Protein AF-A0A1I2IN86-F1 (afdb_monomer_lite)

InterPro domains:
  IPR010377 Replication initiation control protein YabA [PF06156] (1-135)
  IPR010377 Replication initiation control protein YabA [PIRSF021439] (1-139)

Foldseek 3Di:
DVVVVVVVVVVVVVVVVVVVVVVVVVVVVVVVVVVVVVVVVVVCVVVDDDDDDDDDDDDDDDDDDDDDDDDDDDDDDDDDDDDDDDDDDDDDPPPPPPPPPVLVVLVVLVVVQADCAPVGGGDGHPDDDDPRSVVVNVD

Organism: NCBI:txid684063

pLDDT: mean 71.23, std 25.77, range [29.55, 98.38]

Radius of gyration: 29.82 Å; chains: 1; bounding box: 61×65×81 Å

Sequence (139 aa):
MDQLDSQMGEFHRQVGDLKLRVKELLEENKRLSMENHQLRKILKRETVPPQVEEPLPVKTAGAAKSNAGKTMGTSAKVEQQTETADLFTSAEDAAAYSVGEGHDNLARLYHEGFHICNVYYGHLRTEGDCLFCLSFLNK

Secondary structure (DSSP, 8-state):
-HHHHHHHHHHHHHHHHHHHHHHHHHHHHHHHHHHHHHHHHHHHHHS-PPPPPP-------------------PPP---------------S-TT--S-HHHHHHHHHHHHTTB--STTTTT-B--SS--HHHHHHH--

Structure (mmCIF, N/CA/C/O backbone):
data_AF-A0A1I2IN86-F1
#
_entry.id   AF-A0A1I2IN86-F1
#
loop_
_atom_site.group_PDB
_atom_site.id
_atom_site.type_symbol
_atom_site.label_atom_id
_atom_site.label_alt_id
_atom_site.label_comp_id
_atom_site.label_asym_id
_atom_site.label_entity_id
_atom_site.label_seq_id
_atom_site.pdbx_PDB_ins_code
_atom_site.Cartn_x
_atom_site.Cartn_y
_atom_site.Cartn_z
_atom_site.occupancy
_atom_site.B_iso_or_equiv
_atom_site.auth_seq_id
_atom_site.auth_comp_id
_atom_site.auth_asym_id
_atom_site.auth_atom_id
_atom_site.pdbx_PDB_model_num
ATOM 1 N N . MET A 1 1 ? 25.666 7.486 -38.449 1.00 73.94 1 MET A N 1
ATOM 2 C CA . MET A 1 1 ? 25.384 6.113 -37.985 1.00 73.94 1 MET A CA 1
ATOM 3 C C . MET A 1 1 ? 25.937 5.912 -36.584 1.00 73.94 1 MET A C 1
ATOM 5 O O . MET A 1 1 ? 25.155 5.616 -35.697 1.00 73.94 1 MET A O 1
ATOM 9 N N . ASP A 1 2 ? 27.195 6.276 -36.339 1.00 89.25 2 ASP A N 1
ATOM 10 C CA . ASP A 1 2 ? 27.890 6.106 -35.048 1.00 89.25 2 ASP A CA 1
ATOM 11 C C . ASP A 1 2 ? 27.172 6.673 -33.804 1.00 89.25 2 ASP A C 1
ATOM 13 O O . ASP A 1 2 ? 27.264 6.109 -32.715 1.00 89.25 2 ASP A O 1
ATOM 17 N N . GLN A 1 3 ? 26.421 7.772 -33.939 1.00 93.50 3 GLN A N 1
ATOM 18 C CA . GLN A 1 3 ? 25.643 8.345 -32.831 1.00 93.50 3 GLN A CA 1
ATOM 19 C C . GLN A 1 3 ? 24.458 7.458 -32.418 1.00 93.50 3 GLN A C 1
ATOM 21 O O . GLN A 1 3 ? 24.205 7.297 -31.226 1.00 93.50 3 GLN A O 1
ATOM 26 N N . LEU A 1 4 ? 23.749 6.873 -33.390 1.00 91.69 4 LEU A N 1
ATOM 27 C CA . LEU A 1 4 ? 22.651 5.935 -33.137 1.00 91.69 4 LEU A CA 1
ATOM 28 C C . LEU A 1 4 ? 23.188 4.643 -32.518 1.00 91.69 4 LEU A C 1
ATOM 30 O O . LEU A 1 4 ? 22.609 4.155 -31.554 1.00 91.69 4 LEU A O 1
ATOM 34 N N . ASP A 1 5 ? 24.330 4.148 -33.001 1.00 93.00 5 ASP A N 1
ATOM 35 C CA . ASP A 1 5 ? 24.987 2.966 -32.430 1.00 93.00 5 ASP A CA 1
ATOM 36 C C . ASP A 1 5 ? 25.450 3.213 -30.986 1.00 93.00 5 ASP A C 1
ATOM 38 O O . ASP A 1 5 ? 25.293 2.354 -30.116 1.00 93.00 5 ASP A O 1
ATOM 42 N N . SER A 1 6 ? 25.948 4.419 -30.695 1.00 94.81 6 SER A N 1
ATOM 43 C CA . SER A 1 6 ? 26.337 4.819 -29.337 1.00 94.81 6 SER A CA 1
ATOM 44 C C . SER A 1 6 ? 25.130 4.902 -28.394 1.00 94.81 6 SER A C 1
ATOM 46 O O . SER A 1 6 ? 25.174 4.356 -27.291 1.00 94.81 6 SER A O 1
ATOM 48 N N . GLN A 1 7 ? 24.029 5.521 -28.838 1.00 95.44 7 GLN A N 1
ATOM 49 C CA . GLN A 1 7 ? 22.780 5.596 -28.068 1.00 95.44 7 GLN A CA 1
ATOM 50 C C . GLN A 1 7 ? 22.156 4.214 -27.846 1.00 95.44 7 GLN A C 1
ATOM 52 O O . GLN A 1 7 ? 21.691 3.912 -26.748 1.00 95.44 7 GLN A O 1
ATOM 57 N N . MET A 1 8 ? 22.189 3.350 -28.860 1.00 95.69 8 MET A N 1
ATOM 58 C CA . MET A 1 8 ? 21.731 1.966 -28.755 1.00 95.69 8 MET A CA 1
ATOM 59 C C . MET A 1 8 ? 22.569 1.184 -27.734 1.00 95.69 8 MET A C 1
ATOM 61 O O . MET A 1 8 ? 22.021 0.449 -26.910 1.00 95.69 8 MET A O 1
ATOM 65 N N . GLY A 1 9 ? 23.889 1.391 -27.721 1.00 96.00 9 GLY A N 1
ATOM 66 C CA . GLY A 1 9 ? 24.786 0.803 -26.727 1.00 96.00 9 GLY A CA 1
ATOM 67 C C . GLY A 1 9 ? 24.471 1.235 -25.292 1.00 96.00 9 GLY A C 1
ATOM 68 O O . GLY A 1 9 ? 24.481 0.402 -24.383 1.00 96.00 9 GLY A O 1
ATOM 69 N N . GLU A 1 10 ? 24.152 2.511 -25.076 1.00 96.19 10 GLU A N 1
ATOM 70 C CA . GLU A 1 10 ? 23.744 3.025 -23.764 1.00 96.19 10 GLU A CA 1
ATOM 71 C C . GLU A 1 10 ? 22.374 2.483 -23.335 1.00 96.19 10 GLU A C 1
ATOM 73 O O . GLU A 1 10 ? 22.228 1.992 -22.213 1.00 96.19 10 GLU A O 1
ATOM 78 N N . PHE A 1 11 ? 21.396 2.476 -24.243 1.00 97.06 11 PHE A N 1
ATOM 79 C CA . PHE A 1 11 ? 20.066 1.920 -23.991 1.00 97.06 11 PHE A CA 1
ATOM 80 C C . PHE A 1 11 ? 20.138 0.446 -23.575 1.00 97.06 11 PHE A C 1
ATOM 82 O O . PHE A 1 11 ? 19.505 0.036 -22.605 1.00 97.06 11 PHE A O 1
ATOM 89 N N . HIS A 1 12 ? 20.972 -0.354 -24.245 1.00 97.44 12 HIS A N 1
ATOM 90 C CA . HIS A 1 12 ? 21.171 -1.760 -23.892 1.00 97.44 12 HIS A CA 1
ATOM 91 C C . HIS A 1 12 ? 21.741 -1.946 -22.481 1.00 97.44 12 HIS A C 1
ATOM 93 O O . HIS A 1 12 ? 21.337 -2.878 -21.781 1.00 97.44 12 HIS A O 1
ATOM 99 N N . ARG A 1 13 ? 22.646 -1.061 -22.042 1.00 97.25 13 ARG A N 1
ATOM 100 C CA . ARG A 1 13 ? 23.167 -1.082 -20.665 1.00 97.25 13 ARG A CA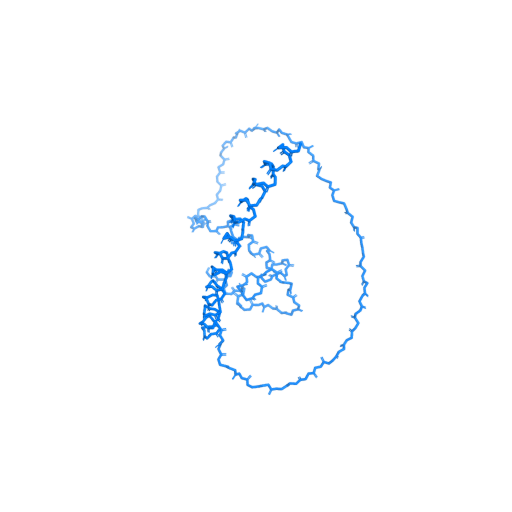 1
ATOM 101 C C . ARG A 1 13 ? 22.069 -0.745 -19.662 1.00 97.25 13 ARG A C 1
ATOM 103 O O . ARG A 1 13 ? 21.855 -1.522 -18.739 1.00 97.25 13 ARG A O 1
ATOM 110 N N . GLN A 1 14 ? 21.305 0.321 -19.906 1.00 98.06 14 GLN A N 1
ATOM 111 C CA . GLN A 1 14 ? 20.192 0.720 -19.038 1.00 98.06 14 GLN A CA 1
ATOM 112 C C . GLN A 1 14 ? 19.116 -0.373 -18.931 1.00 98.06 14 GLN A C 1
ATOM 114 O O . GLN A 1 14 ? 18.618 -0.653 -17.843 1.00 98.06 14 GLN A O 1
ATOM 119 N N . VAL A 1 15 ? 18.781 -1.044 -20.039 1.00 97.94 15 VAL A N 1
ATOM 120 C CA . VAL A 1 15 ? 17.855 -2.190 -20.039 1.00 97.94 15 VAL A CA 1
ATOM 121 C C . VAL A 1 15 ? 18.442 -3.378 -19.265 1.00 97.94 15 VAL A C 1
ATOM 123 O O . VAL A 1 15 ? 17.708 -4.076 -18.560 1.00 97.94 15 VAL A O 1
ATOM 126 N N . GLY A 1 16 ? 19.756 -3.598 -19.357 1.00 97.81 16 GLY A N 1
ATOM 127 C CA . GLY A 1 16 ? 20.473 -4.589 -18.554 1.00 97.81 16 GLY A CA 1
ATOM 128 C C . GLY A 1 16 ? 20.364 -4.317 -17.052 1.00 97.81 16 GLY A C 1
ATOM 129 O O . GLY A 1 16 ? 19.968 -5.206 -16.295 1.00 97.81 16 GLY A O 1
ATOM 130 N N . ASP A 1 17 ? 20.628 -3.081 -16.638 1.00 98.19 17 ASP A N 1
ATOM 131 C CA . ASP A 1 17 ? 20.547 -2.653 -15.238 1.00 98.19 17 ASP A CA 1
ATOM 132 C C . ASP A 1 17 ? 19.109 -2.723 -14.711 1.00 98.19 17 ASP A C 1
ATOM 134 O O . ASP A 1 17 ? 18.851 -3.256 -13.627 1.00 98.19 17 ASP A O 1
ATOM 138 N N . LEU A 1 18 ? 18.138 -2.277 -15.515 1.00 98.12 18 LEU A N 1
ATOM 139 C CA . LEU A 1 18 ? 16.720 -2.364 -15.178 1.00 98.12 18 LEU A CA 1
ATOM 140 C C . LEU A 1 18 ? 16.284 -3.818 -14.972 1.00 98.12 18 LEU A C 1
ATOM 142 O O . LEU A 1 18 ? 15.570 -4.122 -14.016 1.00 98.12 18 LEU A O 1
ATOM 146 N N . LYS A 1 19 ? 16.741 -4.738 -15.826 1.00 98.06 19 LYS A N 1
ATOM 147 C CA . LYS A 1 19 ? 16.452 -6.170 -15.687 1.00 98.06 19 LYS A CA 1
ATOM 148 C C . LYS A 1 19 ? 16.983 -6.729 -14.365 1.00 98.06 19 LYS A C 1
ATOM 150 O O . LYS A 1 19 ? 16.280 -7.512 -13.720 1.00 98.06 19 LYS A O 1
ATOM 155 N N . LEU A 1 20 ? 18.194 -6.343 -13.957 1.00 98.19 20 LEU A N 1
ATOM 156 C CA . LEU A 1 20 ? 18.757 -6.755 -12.668 1.00 98.19 20 LEU A CA 1
ATOM 157 C C . LEU A 1 20 ? 17.923 -6.212 -11.505 1.00 98.19 20 LEU A C 1
ATOM 159 O O . LEU A 1 20 ? 17.569 -6.974 -10.604 1.00 98.19 20 LEU A O 1
ATOM 163 N N . ARG A 1 21 ? 17.518 -4.940 -11.571 1.00 98.06 21 ARG A N 1
ATOM 164 C CA . ARG A 1 21 ? 16.698 -4.326 -10.523 1.00 98.06 21 ARG A CA 1
ATOM 165 C C . ARG A 1 21 ? 15.310 -4.954 -10.411 1.00 98.06 21 ARG A C 1
ATOM 167 O O . ARG A 1 21 ? 14.828 -5.188 -9.307 1.00 98.06 21 ARG A O 1
ATOM 174 N N . VAL A 1 22 ? 14.676 -5.270 -11.540 1.00 98.31 22 VAL A N 1
ATOM 175 C CA . VAL A 1 22 ? 13.391 -5.987 -11.559 1.00 98.31 22 VAL A CA 1
ATOM 176 C C . VAL A 1 22 ? 13.528 -7.353 -10.891 1.00 98.31 22 VAL A C 1
ATOM 178 O O . VAL A 1 22 ? 12.662 -7.736 -10.108 1.00 98.31 22 VAL A O 1
ATOM 181 N N . LYS A 1 23 ? 14.620 -8.078 -11.155 1.00 98.19 23 LYS A N 1
ATOM 182 C CA . LYS A 1 23 ? 14.866 -9.383 -10.531 1.00 98.19 23 LYS A CA 1
ATOM 183 C C . LYS A 1 23 ? 14.964 -9.273 -9.006 1.00 98.19 23 LYS A C 1
ATOM 185 O O . LYS A 1 23 ? 14.290 -10.022 -8.307 1.00 98.19 23 LYS A O 1
ATOM 190 N N . GLU A 1 24 ? 15.748 -8.320 -8.511 1.00 98.38 24 GLU A N 1
ATOM 191 C CA . GLU A 1 24 ? 15.909 -8.070 -7.074 1.00 98.38 24 GLU A CA 1
ATOM 192 C C . GLU A 1 24 ? 14.568 -7.732 -6.400 1.00 98.38 24 GLU A C 1
ATOM 194 O O . GLU A 1 24 ? 14.203 -8.332 -5.389 1.00 98.38 24 GLU A O 1
ATOM 199 N N . LEU A 1 25 ? 13.779 -6.842 -7.012 1.00 98.38 25 LEU A N 1
ATOM 200 C CA . LEU A 1 25 ? 12.459 -6.472 -6.496 1.00 98.38 25 LEU A CA 1
ATOM 201 C C . LEU A 1 25 ? 11.480 -7.655 -6.470 1.00 98.38 25 LEU A C 1
ATOM 203 O O . LEU A 1 25 ? 10.668 -7.756 -5.551 1.00 98.38 25 LEU A O 1
ATOM 207 N N . LEU A 1 26 ? 11.544 -8.564 -7.447 1.00 98.19 26 LEU A N 1
ATOM 208 C CA . LEU A 1 26 ? 10.709 -9.770 -7.458 1.00 98.19 26 LEU A CA 1
ATOM 209 C C . LEU A 1 26 ? 11.096 -10.749 -6.343 1.00 98.19 26 LEU A C 1
ATOM 211 O O . LEU A 1 26 ? 10.214 -11.337 -5.711 1.00 98.19 26 LEU A O 1
ATOM 215 N N . GLU A 1 27 ? 12.392 -10.921 -6.086 1.00 98.19 27 GLU A N 1
ATOM 216 C CA . GLU A 1 27 ? 12.889 -11.762 -4.992 1.00 98.19 27 GLU A CA 1
ATOM 217 C C . GLU A 1 27 ? 12.462 -11.201 -3.628 1.00 98.19 27 GLU A C 1
ATOM 219 O O . GLU A 1 27 ? 11.941 -11.940 -2.784 1.00 98.19 27 GLU A O 1
ATOM 224 N N . GLU A 1 28 ? 12.586 -9.887 -3.439 1.00 97.88 28 GLU A N 1
ATOM 225 C CA . GLU A 1 28 ? 12.148 -9.216 -2.218 1.00 97.88 28 GLU A CA 1
ATOM 226 C C . GLU A 1 28 ? 10.628 -9.271 -2.034 1.00 97.88 28 GLU A C 1
ATOM 228 O O . GLU A 1 28 ? 10.153 -9.605 -0.946 1.00 97.88 28 GLU A O 1
ATOM 233 N N . ASN A 1 29 ? 9.851 -9.022 -3.090 1.00 97.44 29 ASN A N 1
ATOM 234 C CA . ASN A 1 29 ? 8.395 -9.103 -3.021 1.00 97.44 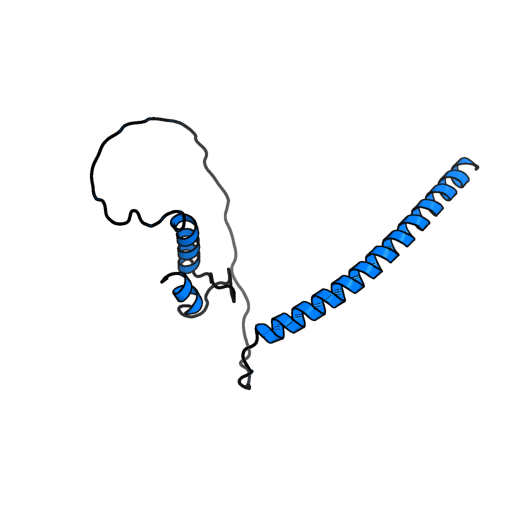29 ASN A CA 1
ATOM 235 C C . ASN A 1 29 ? 7.934 -10.515 -2.635 1.00 97.44 29 ASN A C 1
ATOM 237 O O . ASN A 1 29 ? 7.076 -10.675 -1.766 1.00 97.44 29 ASN A O 1
ATOM 241 N N . LYS A 1 30 ? 8.563 -11.552 -3.203 1.00 98.12 30 LYS A N 1
ATOM 242 C CA . LYS A 1 30 ? 8.274 -12.945 -2.844 1.00 98.12 30 LYS A CA 1
ATOM 243 C C . LYS A 1 30 ? 8.598 -13.229 -1.378 1.00 98.12 30 LYS A C 1
ATOM 245 O O . LYS A 1 30 ? 7.790 -13.858 -0.693 1.00 98.12 30 LYS A O 1
ATOM 250 N N . ARG A 1 31 ? 9.744 -12.751 -0.881 1.00 98.19 31 ARG A N 1
ATOM 251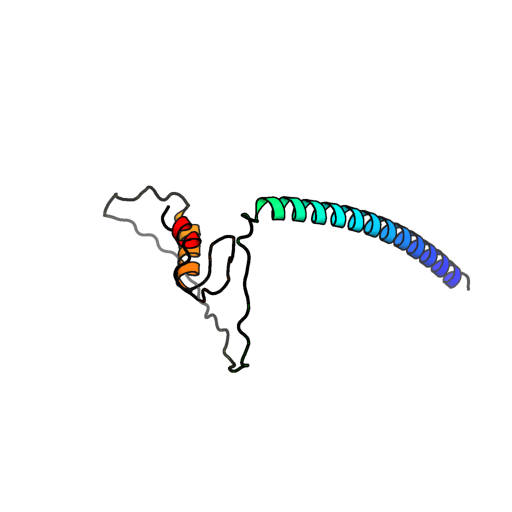 C CA . ARG A 1 31 ? 10.131 -12.867 0.535 1.00 98.19 31 ARG A CA 1
ATOM 252 C C . ARG A 1 31 ? 9.098 -12.206 1.450 1.00 98.19 31 ARG A C 1
ATOM 254 O O . ARG A 1 31 ? 8.562 -12.874 2.333 1.00 98.19 31 ARG A O 1
ATOM 261 N N . LEU A 1 32 ? 8.764 -10.943 1.188 1.00 97.44 32 LEU A N 1
ATOM 262 C CA . LEU A 1 32 ? 7.777 -10.183 1.962 1.00 97.44 32 LEU A CA 1
ATOM 263 C C . LEU A 1 32 ? 6.380 -10.809 1.883 1.00 97.44 32 LEU A C 1
ATOM 265 O O . LEU A 1 32 ? 5.640 -10.811 2.864 1.00 97.44 32 LEU A O 1
ATOM 269 N N . SER A 1 33 ? 6.008 -11.383 0.738 1.00 97.25 33 SER A N 1
ATOM 270 C CA . SER A 1 33 ? 4.739 -12.096 0.587 1.00 97.25 33 SER A CA 1
ATOM 271 C C . SER A 1 33 ? 4.667 -13.328 1.492 1.00 97.25 33 SER A C 1
ATOM 273 O O . SER A 1 33 ? 3.595 -13.614 2.030 1.00 97.25 33 SER A O 1
ATOM 275 N N . MET A 1 34 ? 5.770 -14.061 1.671 1.00 96.44 34 MET A N 1
ATOM 276 C CA . MET A 1 34 ? 5.811 -15.211 2.581 1.00 96.44 34 MET A CA 1
ATOM 277 C C . MET A 1 34 ? 5.716 -14.772 4.044 1.00 96.44 34 MET A C 1
ATOM 279 O O . MET A 1 34 ? 4.934 -15.350 4.797 1.00 96.44 34 MET A O 1
ATOM 283 N N . GLU A 1 35 ? 6.450 -13.731 4.431 1.00 96.31 35 GLU A N 1
ATOM 284 C CA . GLU A 1 35 ? 6.412 -13.176 5.788 1.00 96.31 35 GLU A CA 1
ATOM 285 C C . GLU A 1 35 ? 5.014 -12.653 6.138 1.00 96.31 35 GLU A C 1
ATOM 287 O O . GLU A 1 35 ? 4.421 -13.061 7.135 1.00 96.31 35 GLU A O 1
ATOM 292 N N . ASN A 1 36 ? 4.411 -11.857 5.252 1.00 93.31 36 ASN A N 1
ATOM 293 C CA . ASN A 1 36 ? 3.038 -11.385 5.418 1.00 93.31 36 ASN A CA 1
ATOM 294 C C . ASN A 1 36 ? 2.035 -12.538 5.532 1.00 93.31 36 ASN A C 1
ATOM 296 O O . ASN A 1 36 ? 1.089 -12.466 6.319 1.00 93.31 36 ASN A O 1
ATOM 300 N N . HIS A 1 37 ? 2.214 -13.610 4.758 1.00 95.69 37 HIS A N 1
ATOM 301 C CA . HIS A 1 37 ? 1.360 -14.790 4.865 1.00 95.69 37 HIS A CA 1
ATOM 302 C C . HIS A 1 37 ? 1.501 -15.473 6.235 1.00 95.69 37 HIS A C 1
ATOM 304 O O . HIS A 1 37 ? 0.494 -15.832 6.850 1.00 95.69 37 HIS A O 1
ATOM 310 N N . GLN A 1 38 ? 2.729 -15.614 6.740 1.00 95.75 38 GLN A N 1
ATOM 311 C CA . GLN A 1 38 ? 3.006 -16.196 8.055 1.00 95.75 38 GLN A CA 1
ATOM 312 C C . GLN A 1 38 ? 2.442 -15.337 9.191 1.00 95.75 38 GLN A C 1
ATOM 314 O O . GLN A 1 38 ? 1.728 -15.864 10.045 1.00 95.75 38 GLN A O 1
ATOM 319 N N . LEU A 1 39 ? 2.666 -14.020 9.157 1.00 93.12 39 LEU A N 1
ATOM 320 C CA . LEU A 1 39 ? 2.113 -13.070 10.126 1.00 93.12 39 LEU A CA 1
ATOM 321 C C . LEU A 1 39 ? 0.586 -13.140 10.154 1.00 93.12 39 LEU A C 1
ATOM 323 O O . LEU A 1 39 ? -0.008 -13.263 11.220 1.00 93.12 39 LEU A O 1
ATOM 327 N N . ARG A 1 40 ? -0.068 -13.170 8.986 1.00 89.88 40 ARG A N 1
ATOM 328 C CA . ARG A 1 40 ? -1.528 -13.338 8.902 1.00 89.88 40 ARG A CA 1
ATOM 329 C C . ARG A 1 40 ? -1.997 -14.669 9.480 1.00 89.88 40 ARG A C 1
ATOM 331 O O . ARG A 1 40 ? -3.084 -14.713 10.043 1.00 89.88 40 ARG A O 1
ATOM 338 N N . LYS A 1 41 ? -1.228 -15.751 9.342 1.00 89.06 41 LYS A N 1
ATOM 339 C CA . LYS A 1 41 ? -1.571 -17.059 9.920 1.00 89.06 41 LYS A CA 1
ATOM 340 C C . LYS A 1 41 ? -1.451 -17.054 11.444 1.00 89.06 41 LYS A C 1
ATOM 342 O O . LYS A 1 41 ? -2.312 -17.621 12.111 1.00 89.06 41 LYS A O 1
ATOM 347 N N . ILE A 1 42 ? -0.418 -16.406 11.981 1.00 88.94 42 ILE A N 1
ATOM 348 C CA . ILE A 1 42 ? -0.219 -16.248 13.426 1.00 88.94 42 ILE A CA 1
ATOM 349 C C . ILE A 1 42 ? -1.311 -15.350 14.005 1.00 88.94 42 ILE A C 1
ATOM 351 O O . ILE A 1 42 ? -2.023 -15.784 14.901 1.00 88.94 42 ILE A O 1
ATOM 355 N N . LEU A 1 43 ? -1.533 -14.176 13.412 1.00 79.38 43 LEU A N 1
ATOM 356 C CA . LEU A 1 43 ? -2.574 -13.251 13.847 1.00 79.38 43 LEU A CA 1
ATOM 357 C C . LEU A 1 43 ? -3.964 -13.878 13.748 1.00 79.38 43 LEU A C 1
ATOM 359 O O . LEU A 1 43 ? -4.709 -13.784 14.702 1.00 79.38 43 LEU A O 1
ATOM 363 N N . LYS A 1 44 ? -4.314 -14.595 12.670 1.00 71.94 44 LYS A N 1
ATOM 364 C CA . LYS A 1 44 ? -5.600 -15.322 12.594 1.00 71.94 44 LYS A CA 1
ATOM 365 C C . LYS A 1 44 ? -5.732 -16.422 13.648 1.00 71.94 44 LYS A C 1
ATOM 367 O O . LYS A 1 44 ? -6.842 -16.733 14.053 1.00 71.94 44 LYS A O 1
ATOM 372 N N . ARG A 1 45 ? -4.626 -17.035 14.074 1.00 61.91 45 ARG A N 1
ATOM 373 C CA . ARG A 1 45 ? -4.630 -17.995 15.186 1.00 61.91 45 ARG A CA 1
ATOM 374 C C . ARG A 1 45 ? -4.807 -17.292 16.536 1.00 61.91 45 ARG A C 1
ATOM 376 O O . ARG A 1 45 ? -5.363 -17.890 17.445 1.00 61.91 45 ARG A O 1
ATOM 383 N N . GLU A 1 46 ? -4.355 -16.047 16.653 1.00 57.78 46 GLU A N 1
ATOM 384 C CA . GLU A 1 46 ? -4.474 -15.217 17.858 1.00 57.78 46 GLU A CA 1
ATOM 385 C C . GLU A 1 46 ? -5.794 -14.424 17.922 1.00 57.78 46 GLU A C 1
ATOM 387 O O . GLU A 1 46 ? -6.257 -14.111 19.013 1.00 57.78 46 GLU A O 1
ATOM 392 N N . THR A 1 47 ? -6.440 -14.136 16.785 1.00 53.34 47 THR A N 1
ATOM 393 C CA . THR A 1 47 ? -7.656 -13.304 16.689 1.00 53.34 47 THR A CA 1
ATOM 394 C C . THR A 1 47 ? -8.938 -14.074 16.356 1.00 53.34 47 THR A C 1
ATOM 396 O O . THR A 1 47 ? -9.977 -13.454 16.139 1.00 53.34 47 THR A O 1
ATOM 399 N N . VAL A 1 48 ? -8.914 -15.411 16.355 1.00 42.91 48 VAL A N 1
ATOM 400 C CA . VAL A 1 48 ? -10.119 -16.249 16.222 1.00 42.91 48 VAL A CA 1
ATOM 401 C C . VAL A 1 48 ? -10.355 -17.002 17.538 1.00 42.91 48 VAL A C 1
ATOM 403 O O . VAL A 1 48 ? -9.676 -18.001 17.783 1.00 42.91 48 VAL A O 1
ATOM 406 N N . PRO A 1 49 ? -11.300 -16.576 18.403 1.00 46.88 49 PRO A N 1
ATOM 407 C CA . PRO A 1 49 ? -11.863 -17.481 19.402 1.00 46.88 49 PRO A CA 1
ATOM 408 C C . PRO A 1 49 ? -12.541 -18.669 18.691 1.00 46.88 49 PRO A C 1
ATOM 410 O O . PRO A 1 49 ? -12.974 -18.528 17.542 1.00 46.88 49 PRO A O 1
ATOM 413 N N . PRO A 1 50 ? -12.585 -19.855 19.326 1.00 45.78 50 PRO A N 1
ATOM 414 C CA . PRO A 1 50 ? -12.976 -21.093 18.668 1.00 45.78 50 PRO A CA 1
ATOM 415 C C . PRO A 1 50 ? -14.372 -20.965 18.058 1.00 45.78 50 PRO A C 1
ATOM 417 O O . PRO A 1 50 ? -15.301 -20.447 18.674 1.00 45.78 50 PRO A O 1
ATOM 420 N N . GLN A 1 51 ? -14.460 -21.439 16.820 1.00 44.16 51 GLN A N 1
ATOM 421 C CA . GLN A 1 51 ? -15.663 -21.570 16.012 1.00 44.16 51 GLN A CA 1
ATOM 422 C C . GLN A 1 51 ? -16.789 -22.199 16.848 1.00 44.16 51 GLN A C 1
ATOM 424 O O . GLN A 1 51 ? -16.649 -23.332 17.308 1.00 44.16 51 GLN A O 1
ATOM 429 N N . VAL A 1 52 ? -17.901 -21.484 17.018 1.00 46.50 52 VAL A N 1
ATOM 430 C CA . VAL A 1 52 ? -19.198 -22.123 17.259 1.00 46.50 52 VAL A CA 1
ATOM 431 C C . VAL A 1 52 ? -19.798 -22.338 15.874 1.00 46.50 52 VAL A C 1
ATOM 433 O O . VAL A 1 52 ? -19.886 -21.397 15.087 1.00 46.50 52 VAL A O 1
ATOM 436 N N . GLU A 1 53 ? -20.076 -23.595 15.553 1.00 47.66 53 GLU A N 1
ATOM 437 C CA . GLU A 1 53 ? -20.532 -24.058 14.245 1.00 47.66 53 GLU A CA 1
ATOM 438 C C . GLU A 1 53 ? -21.861 -23.401 13.814 1.00 47.66 53 GLU A C 1
ATOM 440 O O . GLU A 1 53 ? -22.719 -23.071 14.630 1.00 47.66 53 GLU A O 1
ATOM 445 N N . GLU A 1 54 ? -21.981 -23.202 12.501 1.00 41.59 54 GLU A N 1
ATOM 446 C CA . GLU A 1 54 ? -23.074 -22.568 11.747 1.00 41.59 54 GLU A CA 1
ATOM 447 C C . GLU A 1 54 ? -24.460 -23.247 11.946 1.00 41.59 54 GLU A C 1
ATOM 449 O O . GLU A 1 54 ? -24.494 -24.415 12.344 1.00 41.59 54 GLU A O 1
ATOM 454 N N . PRO A 1 55 ? -25.616 -22.604 11.619 1.00 46.69 55 PRO A N 1
ATOM 455 C CA . PRO A 1 55 ? -26.049 -22.611 10.208 1.00 46.69 55 PRO A CA 1
ATOM 456 C C . PRO A 1 55 ? -26.923 -21.434 9.680 1.00 46.69 55 PRO A C 1
ATOM 458 O O . PRO A 1 55 ? -27.945 -21.074 10.264 1.00 46.69 55 PRO A O 1
ATOM 461 N N . LEU A 1 56 ? -26.610 -21.044 8.430 1.00 41.09 56 LEU A N 1
ATOM 462 C CA . LEU A 1 56 ? -27.529 -20.833 7.281 1.00 41.09 56 LEU A CA 1
ATOM 463 C C . LEU A 1 56 ? -28.362 -19.520 7.098 1.00 41.09 56 LEU A C 1
ATOM 465 O O . LEU A 1 56 ? -28.563 -18.741 8.023 1.00 41.09 56 LEU A O 1
ATOM 469 N N . PRO A 1 57 ? -28.797 -19.224 5.839 1.00 62.78 57 PRO A N 1
ATOM 470 C CA . PRO A 1 57 ? -28.747 -17.893 5.229 1.00 62.78 57 PRO A CA 1
ATOM 471 C C . PRO A 1 57 ? -30.120 -17.227 5.054 1.00 62.78 57 PRO A C 1
ATOM 473 O O . PRO A 1 57 ? -31.120 -17.903 4.805 1.00 62.78 57 PRO A O 1
ATOM 476 N N . VAL A 1 58 ? -30.161 -15.889 5.012 1.00 50.25 58 VAL A N 1
ATOM 477 C CA . VAL A 1 58 ? -31.327 -15.156 4.488 1.00 50.25 58 VAL A CA 1
ATOM 478 C C . VAL A 1 58 ? -30.914 -14.193 3.382 1.00 50.25 58 VAL A C 1
ATOM 480 O O . VAL A 1 58 ? -29.999 -13.384 3.501 1.00 50.25 58 VAL A O 1
ATOM 483 N N . LYS A 1 59 ? -31.601 -14.379 2.256 1.00 38.81 59 LYS A N 1
ATOM 484 C CA . LYS A 1 59 ? -31.432 -13.727 0.965 1.00 38.81 59 LYS A CA 1
ATOM 485 C C . LYS A 1 59 ? -32.175 -12.389 0.909 1.00 38.81 59 LYS A C 1
ATOM 487 O O . LYS A 1 59 ? -33.244 -12.265 1.495 1.00 38.81 59 LYS A O 1
ATOM 492 N N . THR A 1 60 ? -31.726 -11.551 -0.033 1.00 32.50 60 THR A N 1
ATOM 493 C CA . THR A 1 60 ? -32.488 -10.502 -0.762 1.00 32.50 60 THR A CA 1
ATOM 494 C C . THR A 1 60 ? -32.870 -9.277 0.091 1.00 32.50 60 THR A C 1
ATOM 496 O O . THR A 1 60 ? -33.017 -9.400 1.290 1.00 32.50 60 THR A O 1
ATOM 499 N N . ALA A 1 61 ? -33.023 -8.043 -0.390 1.00 33.69 61 ALA A N 1
ATOM 500 C CA . ALA A 1 61 ? -33.166 -7.457 -1.718 1.00 33.69 61 ALA A CA 1
ATOM 501 C C . ALA A 1 61 ? -32.830 -5.946 -1.643 1.00 33.69 61 ALA A C 1
ATOM 503 O O . ALA A 1 61 ? -32.912 -5.359 -0.572 1.00 33.69 61 ALA A O 1
ATOM 504 N N . GLY A 1 62 ? -32.608 -5.312 -2.801 1.00 31.48 62 GLY A N 1
ATOM 505 C CA . GLY A 1 62 ? -32.939 -3.893 -3.033 1.00 31.48 62 GLY A CA 1
ATOM 506 C C . GLY A 1 62 ? -31.874 -2.884 -2.596 1.00 31.48 62 GLY A C 1
ATOM 507 O O . GLY A 1 62 ? -31.767 -2.537 -1.434 1.00 31.48 62 GLY A O 1
ATOM 508 N N . ALA A 1 63 ? -30.992 -2.415 -3.475 1.00 31.20 63 ALA A N 1
ATOM 509 C CA . ALA A 1 63 ? -31.284 -1.443 -4.534 1.00 31.20 63 ALA A CA 1
ATOM 510 C C . ALA A 1 63 ? -31.907 -0.117 -4.038 1.00 31.20 63 ALA A C 1
ATOM 512 O O . ALA A 1 63 ? -33.118 0.057 -4.039 1.00 31.20 63 ALA A O 1
ATOM 513 N N . ALA A 1 64 ? -31.001 0.832 -3.794 1.00 32.09 64 ALA A N 1
ATOM 514 C CA . ALA A 1 64 ? -30.954 2.159 -4.414 1.00 32.09 64 ALA A CA 1
ATOM 515 C C . ALA A 1 64 ? -31.935 3.278 -4.001 1.00 32.09 64 ALA A C 1
ATOM 517 O O . ALA A 1 64 ? -33.147 3.102 -3.926 1.00 32.09 64 ALA A O 1
ATOM 518 N N . LYS A 1 65 ? -31.328 4.482 -4.043 1.00 36.50 65 LYS A N 1
ATOM 519 C CA . LYS A 1 65 ? -31.851 5.869 -4.095 1.00 36.50 65 LYS A CA 1
ATOM 520 C C . LYS A 1 65 ? -31.866 6.528 -2.708 1.00 36.50 65 LYS A C 1
ATOM 522 O O . LYS A 1 65 ? -32.400 5.954 -1.779 1.00 36.50 65 LYS A O 1
ATOM 527 N N . SER A 1 66 ? -31.260 7.691 -2.469 1.00 41.03 66 SER A N 1
ATOM 528 C CA . SER A 1 66 ? -30.948 8.873 -3.301 1.00 41.03 66 SER A CA 1
ATOM 529 C C . SER A 1 66 ? -29.723 9.607 -2.703 1.00 41.03 66 SER A C 1
ATOM 531 O O . SER A 1 66 ? -29.566 9.610 -1.490 1.00 41.03 66 SER A O 1
ATOM 533 N N . ASN A 1 67 ? -28.743 10.100 -3.476 1.00 42.31 67 ASN A N 1
ATOM 534 C CA . ASN A 1 67 ? -28.725 11.408 -4.172 1.00 42.31 67 ASN A CA 1
ATOM 535 C C . ASN A 1 67 ? -29.087 12.588 -3.238 1.00 42.31 67 ASN A C 1
ATOM 537 O O . ASN A 1 67 ? -30.088 12.500 -2.544 1.00 42.31 67 ASN A O 1
ATOM 541 N N . ALA A 1 68 ? -28.469 13.768 -3.225 1.00 31.88 68 ALA A N 1
ATOM 542 C CA . ALA A 1 68 ? -27.270 14.361 -3.811 1.00 31.88 68 ALA A CA 1
ATOM 543 C C . ALA A 1 68 ? -27.213 15.813 -3.282 1.00 31.88 68 ALA A C 1
ATOM 545 O O . ALA A 1 68 ? -28.257 16.445 -3.141 1.00 31.88 68 ALA A O 1
ATOM 546 N N . GLY A 1 69 ? -26.006 16.360 -3.104 1.00 29.89 69 GLY A N 1
ATOM 547 C CA . GLY A 1 69 ? -25.752 17.797 -2.904 1.00 29.89 69 GLY A CA 1
ATOM 548 C C . GLY A 1 69 ? -25.913 18.273 -1.451 1.00 29.89 69 GLY A C 1
ATOM 549 O O . GLY A 1 69 ? -26.801 17.826 -0.749 1.00 29.89 69 GLY A O 1
ATOM 550 N N . LYS A 1 70 ? -25.122 19.218 -0.934 1.00 41.09 70 LYS A N 1
ATOM 551 C CA . LYS A 1 70 ? -24.543 20.371 -1.632 1.00 41.09 70 LYS A CA 1
ATOM 552 C C . LYS A 1 70 ? -23.506 21.087 -0.731 1.00 41.09 70 LYS A C 1
ATOM 554 O O . LYS A 1 70 ? -23.795 21.320 0.432 1.00 41.09 70 LYS A O 1
ATOM 559 N N . THR A 1 71 ? -22.346 21.418 -1.322 1.00 33.94 71 THR A N 1
ATOM 560 C CA . THR A 1 71 ? -21.396 22.544 -1.069 1.00 33.94 71 THR A CA 1
ATOM 561 C C . THR A 1 71 ? -21.001 22.884 0.382 1.00 33.94 71 THR A C 1
ATOM 563 O O . THR A 1 71 ? -21.836 23.303 1.169 1.00 33.94 71 THR A O 1
ATOM 566 N N . MET A 1 72 ? -19.738 22.727 0.802 1.00 38.38 72 MET A N 1
ATOM 567 C CA . MET A 1 72 ? -18.606 23.667 0.606 1.00 38.38 72 MET A CA 1
ATOM 568 C C . MET A 1 72 ? -18.953 25.147 0.839 1.00 38.38 72 MET A C 1
ATOM 570 O O . MET A 1 72 ? -19.689 25.734 0.052 1.00 38.38 72 MET A O 1
ATOM 574 N N . GLY A 1 73 ? -18.336 25.765 1.852 1.00 34.16 73 GLY A N 1
ATOM 575 C CA . GLY A 1 73 ? -18.381 27.216 2.041 1.00 34.16 73 GLY A CA 1
ATOM 576 C C . GLY A 1 73 ? -17.974 27.676 3.437 1.00 34.16 73 GLY A C 1
ATOM 577 O O . GLY A 1 73 ? -18.816 28.072 4.230 1.00 34.16 73 GLY A O 1
ATOM 578 N N . THR A 1 74 ? -16.677 27.621 3.727 1.00 32.69 74 THR A N 1
ATOM 579 C CA . THR A 1 74 ? -16.032 28.310 4.851 1.00 32.69 74 THR A CA 1
ATOM 580 C C . THR A 1 74 ? -16.093 29.828 4.654 1.00 32.69 74 THR A C 1
ATOM 582 O O . THR A 1 74 ? -15.649 30.320 3.616 1.00 32.69 74 THR A O 1
ATOM 585 N N . SER A 1 75 ? -16.566 30.566 5.659 1.00 39.41 75 SER A N 1
ATOM 586 C CA . SER A 1 75 ? -16.390 32.020 5.758 1.00 39.41 75 SER A CA 1
ATOM 587 C C . SER A 1 75 ? -15.207 32.344 6.665 1.00 39.41 75 SER A C 1
ATOM 589 O O . SER A 1 75 ? -15.082 31.807 7.763 1.00 39.41 75 SER A O 1
ATOM 591 N N . ALA A 1 76 ? -14.351 33.236 6.178 1.00 34.88 76 ALA A N 1
ATOM 592 C CA . ALA A 1 76 ? -13.173 33.767 6.845 1.00 34.88 76 ALA A CA 1
ATOM 593 C C . ALA A 1 76 ? -13.463 35.118 7.528 1.00 34.88 76 ALA A C 1
ATOM 595 O O . ALA A 1 76 ? -14.104 35.969 6.913 1.00 34.88 76 ALA A O 1
ATOM 596 N N . LYS A 1 77 ? -12.932 35.316 8.746 1.00 31.66 77 LYS A N 1
ATOM 597 C CA . LYS A 1 77 ? -12.322 36.550 9.320 1.00 31.66 77 LYS A CA 1
ATOM 598 C C . LYS A 1 77 ? -11.999 36.276 10.805 1.00 31.66 77 LYS A C 1
ATOM 600 O O . LYS A 1 77 ? -12.915 35.910 11.525 1.00 31.66 77 LYS A O 1
ATOM 605 N N . VAL A 1 78 ? -10.745 36.108 11.248 1.00 32.53 78 VAL A N 1
ATOM 606 C CA . VAL A 1 78 ? -9.634 37.063 11.531 1.00 32.53 78 VAL A CA 1
ATOM 607 C C . VAL A 1 78 ? -9.948 38.066 12.665 1.00 32.53 78 VAL A C 1
ATOM 609 O O . VAL A 1 78 ? -10.976 38.731 12.606 1.00 32.53 78 VAL A O 1
ATOM 612 N N . GLU A 1 79 ? -8.964 38.188 13.582 1.00 31.36 79 GLU A N 1
ATOM 613 C CA . GLU A 1 79 ? -8.699 39.212 14.634 1.00 31.36 79 GLU A CA 1
ATOM 614 C C . GLU A 1 79 ? -9.310 38.913 16.021 1.00 31.36 79 GLU A C 1
ATOM 616 O O . GLU A 1 79 ? -10.424 38.420 16.093 1.00 31.36 79 GLU A O 1
ATOM 621 N N . GLN A 1 80 ? -8.716 39.184 17.192 1.00 32.50 80 GLN A N 1
ATOM 622 C CA . GLN A 1 80 ? -7.382 39.559 17.698 1.00 32.50 80 GLN A CA 1
ATOM 623 C C . GLN A 1 80 ? -7.497 39.547 19.255 1.00 32.50 80 GLN A C 1
ATOM 625 O O . GLN A 1 80 ? -8.600 39.581 19.789 1.00 32.50 80 GLN A O 1
ATOM 630 N N . GLN A 1 81 ? -6.363 39.458 19.959 1.00 44.12 81 GLN A N 1
ATOM 631 C CA . GLN A 1 81 ? -6.121 39.490 21.422 1.00 44.12 81 GLN A CA 1
ATOM 632 C C . GLN A 1 81 ? -7.065 40.335 22.308 1.00 44.12 81 GLN A C 1
ATOM 634 O O . GLN A 1 81 ? -7.352 41.464 21.936 1.00 44.12 81 GLN A O 1
ATOM 639 N N . THR A 1 82 ? -7.323 39.874 23.547 1.00 29.55 82 THR A N 1
ATOM 640 C CA . THR A 1 82 ? -7.193 40.662 24.806 1.00 29.55 82 THR A CA 1
ATOM 641 C C . THR A 1 82 ? -7.200 39.754 26.049 1.00 29.55 82 THR A C 1
ATOM 643 O O . THR A 1 82 ? -8.042 38.867 26.164 1.00 29.55 82 THR A O 1
ATOM 646 N N . GLU A 1 83 ? -6.282 40.014 26.983 1.00 42.47 83 GLU A N 1
ATOM 647 C CA . GLU A 1 83 ? -6.242 39.506 28.364 1.00 42.47 83 GLU A CA 1
ATOM 648 C C . GLU A 1 83 ? -7.292 40.197 29.257 1.00 42.47 83 GLU A C 1
ATOM 650 O O . GLU A 1 83 ? -7.467 41.402 29.116 1.00 42.47 83 GLU A O 1
ATOM 655 N N . THR A 1 84 ? -7.875 39.483 30.234 1.00 34.91 84 THR A N 1
ATOM 656 C CA . THR A 1 84 ? -8.202 39.989 31.592 1.00 34.91 84 THR A CA 1
ATOM 657 C C . THR A 1 84 ? -8.395 38.819 32.570 1.00 34.91 84 THR A C 1
ATOM 659 O O . THR A 1 84 ? -8.994 37.807 32.214 1.00 34.91 84 THR A O 1
ATOM 662 N N . ALA A 1 85 ? -7.881 38.982 33.791 1.00 35.94 85 ALA A N 1
ATOM 663 C CA . ALA A 1 85 ? -7.889 38.036 34.909 1.00 35.94 85 ALA A CA 1
ATOM 664 C C . ALA A 1 85 ? -9.195 38.037 35.747 1.00 35.94 85 ALA A C 1
ATOM 666 O O . AL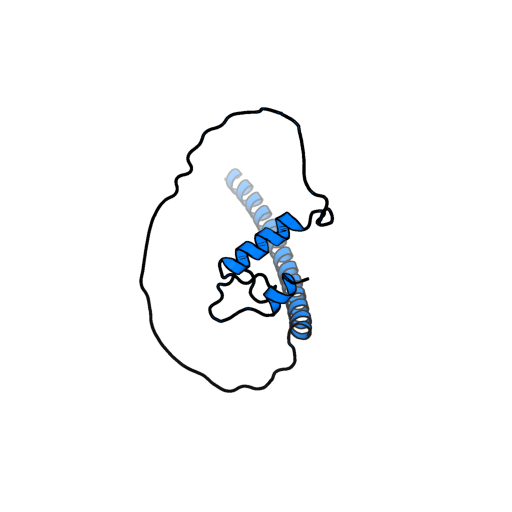A A 1 85 ? -10.013 38.943 35.596 1.00 35.94 85 ALA A O 1
ATOM 667 N N . ASP A 1 86 ? -9.266 37.064 36.677 1.00 37.09 86 ASP A N 1
ATOM 668 C CA . ASP A 1 86 ? -10.154 36.896 37.858 1.00 37.09 86 ASP A CA 1
ATOM 669 C C . ASP A 1 86 ? -11.590 36.349 37.644 1.00 37.09 86 ASP A C 1
ATOM 671 O O . ASP A 1 86 ? -12.292 36.784 36.743 1.00 37.09 86 ASP A O 1
ATOM 675 N N . LEU A 1 87 ? -12.183 35.455 38.461 1.00 40.84 87 LEU A N 1
ATOM 676 C CA . LEU A 1 87 ? -11.789 34.583 39.591 1.00 40.84 87 LEU A CA 1
ATOM 677 C C . LEU A 1 87 ? -13.050 33.740 39.984 1.00 40.84 87 LEU A C 1
ATOM 679 O O . LEU A 1 87 ? -14.159 34.233 39.786 1.00 40.84 87 LEU A O 1
ATOM 683 N N . PHE A 1 88 ? -12.879 32.560 40.621 1.00 37.81 88 PHE A N 1
ATOM 684 C CA . PHE A 1 88 ? -13.893 31.664 41.269 1.00 37.81 88 PHE A CA 1
ATOM 685 C C . PHE A 1 88 ? -14.751 30.785 40.326 1.00 37.81 88 PHE A C 1
ATOM 687 O O . PHE A 1 88 ? -15.273 31.280 39.342 1.00 37.81 88 PHE A O 1
ATOM 694 N N . THR A 1 89 ? -14.991 29.473 40.484 1.00 38.03 89 THR A N 1
ATOM 695 C CA . THR A 1 89 ? -15.063 28.459 41.578 1.00 38.03 89 THR A CA 1
ATOM 696 C C . THR A 1 89 ? -15.331 27.117 40.843 1.00 38.03 89 THR A C 1
ATOM 698 O O . THR A 1 89 ? -15.982 27.163 39.807 1.00 38.03 89 THR A O 1
ATOM 701 N N . SER A 1 90 ? -14.934 25.894 41.197 1.00 37.12 90 SER A N 1
ATOM 702 C CA . SER A 1 90 ? -14.476 25.254 42.430 1.00 37.12 90 SER A CA 1
ATOM 703 C C . SER A 1 90 ? -13.616 24.034 42.069 1.00 37.12 90 SER A C 1
ATOM 705 O O . SER A 1 90 ? -13.712 23.482 40.978 1.00 37.12 90 SER A O 1
ATOM 707 N N . ALA A 1 91 ? -12.771 23.643 43.015 1.00 47.41 91 ALA A N 1
ATOM 708 C CA . ALA A 1 91 ? -11.689 22.679 42.903 1.00 47.41 91 ALA A CA 1
ATOM 709 C C . ALA A 1 91 ? -12.128 21.203 42.978 1.00 47.41 91 ALA A C 1
ATOM 711 O O . ALA A 1 91 ? -11.741 20.509 43.917 1.00 47.41 91 ALA A O 1
ATOM 712 N N . GLU A 1 92 ? -12.866 20.704 41.985 1.00 45.34 92 GLU A N 1
ATOM 713 C CA . GLU A 1 92 ? -13.171 19.268 41.860 1.00 45.34 92 GLU A CA 1
ATOM 714 C C . GLU A 1 92 ? -12.961 18.845 40.390 1.00 45.34 92 GLU A C 1
ATOM 716 O O . GLU A 1 92 ? -13.450 19.508 39.485 1.00 45.34 92 GLU A O 1
ATOM 721 N N . ASP A 1 93 ? -12.163 17.797 40.164 1.00 40.28 93 ASP A N 1
ATOM 722 C CA . ASP A 1 93 ? -11.717 17.233 38.869 1.00 40.28 93 ASP A CA 1
ATOM 723 C C . ASP A 1 93 ? -10.501 17.848 38.145 1.00 40.28 93 ASP A C 1
ATOM 725 O O . ASP A 1 93 ? -10.306 17.686 36.940 1.00 40.28 93 ASP A O 1
ATOM 729 N N . ALA A 1 94 ? -9.539 18.385 38.901 1.00 37.16 94 ALA A N 1
ATOM 730 C CA . ALA A 1 94 ? -8.167 18.630 38.423 1.00 37.16 94 ALA A CA 1
ATOM 731 C C . ALA A 1 94 ? -7.322 17.332 38.261 1.00 37.16 94 ALA A C 1
ATOM 733 O O . ALA A 1 94 ? -6.128 17.317 38.568 1.00 37.16 94 ALA A O 1
ATOM 734 N N . ALA A 1 95 ? -7.937 16.236 37.793 1.00 43.41 95 ALA A N 1
ATOM 735 C CA . ALA A 1 95 ? -7.319 14.915 37.616 1.00 43.41 95 ALA A CA 1
ATOM 736 C C . ALA A 1 95 ? -7.391 14.357 36.173 1.00 43.41 95 ALA A C 1
ATOM 738 O O . ALA A 1 95 ? -6.995 13.217 35.945 1.00 43.41 95 ALA A O 1
ATOM 739 N N . ALA A 1 96 ? -7.830 15.139 35.179 1.00 48.38 96 ALA A N 1
ATOM 740 C CA . ALA A 1 96 ? -7.883 14.724 33.769 1.00 48.38 96 ALA A CA 1
ATOM 741 C C . ALA A 1 96 ? -6.715 15.311 32.945 1.00 48.38 96 ALA A C 1
ATOM 743 O O . ALA A 1 96 ? -6.890 16.091 32.013 1.00 48.38 96 ALA A O 1
ATOM 744 N N . TYR A 1 97 ? -5.486 14.962 33.321 1.00 41.50 97 TYR A N 1
ATOM 745 C CA . TYR A 1 97 ? -4.259 15.347 32.615 1.00 41.50 97 TYR A CA 1
ATOM 746 C C . TYR A 1 97 ? -4.251 14.692 31.212 1.00 41.50 97 TYR A C 1
ATOM 748 O O . TYR A 1 97 ? -4.256 13.469 31.119 1.00 41.50 97 TYR A O 1
ATOM 756 N N . SER A 1 98 ? -4.309 15.494 30.138 1.00 53.03 98 SER A N 1
ATOM 757 C CA . SER A 1 98 ? -4.134 15.148 28.702 1.00 53.03 98 SER A CA 1
ATOM 758 C C . SER A 1 98 ? -5.006 14.056 28.046 1.00 53.03 98 SER A C 1
ATOM 760 O O . SER A 1 98 ? -4.951 13.905 26.825 1.00 53.03 98 SER A O 1
ATOM 762 N N . VAL A 1 99 ? -5.839 13.326 28.792 1.00 57.69 99 VAL A N 1
ATOM 763 C CA . VAL A 1 99 ? -6.723 12.268 28.252 1.00 57.69 99 VAL A CA 1
ATOM 764 C C . VAL A 1 99 ? -8.043 12.826 27.680 1.00 57.69 99 VAL A C 1
ATOM 766 O O . VAL A 1 99 ? -8.681 12.154 26.874 1.00 57.69 99 VAL A O 1
ATOM 769 N N . GLY A 1 100 ? -8.419 14.069 28.008 1.00 63.75 100 GLY A N 1
ATOM 770 C CA . GLY A 1 100 ? -9.707 14.673 27.627 1.00 63.75 100 GLY A CA 1
ATOM 771 C C . GLY A 1 100 ? -9.907 14.859 26.120 1.00 63.75 100 GLY A C 1
ATOM 772 O O . GLY A 1 100 ? -10.841 14.306 25.558 1.00 63.75 100 GLY A O 1
ATOM 773 N N . GLU A 1 101 ? -8.994 15.540 25.420 1.00 75.38 101 GLU A N 1
ATOM 774 C CA . GLU A 1 101 ? -9.218 15.887 24.004 1.00 75.38 101 GLU A CA 1
ATOM 775 C C . GLU A 1 101 ? -9.354 14.653 23.093 1.00 75.38 101 GLU A C 1
ATOM 777 O O . GLU A 1 101 ? -10.197 14.608 22.197 1.00 75.38 101 GLU A O 1
ATOM 782 N N . GLY A 1 102 ? -8.532 13.622 23.312 1.00 82.12 102 GLY A N 1
ATOM 783 C CA . GLY A 1 102 ? -8.590 12.385 22.530 1.00 82.12 102 GLY A CA 1
ATOM 784 C C . GLY A 1 102 ? -9.821 11.537 22.855 1.00 82.12 102 GLY A C 1
ATOM 785 O O . GLY A 1 102 ? -10.459 10.998 21.947 1.00 82.12 102 GLY A O 1
ATOM 786 N N . HIS A 1 103 ? -10.172 11.441 24.138 1.00 86.75 103 HIS A N 1
ATOM 787 C CA . HIS A 1 103 ? -11.328 10.674 24.592 1.00 86.75 103 HIS A CA 1
ATOM 788 C C . HIS A 1 103 ? -12.648 11.329 24.164 1.00 86.75 103 HIS A C 1
ATOM 790 O O . HIS A 1 103 ? -13.545 10.632 23.692 1.00 86.75 103 HIS A O 1
ATOM 796 N N . ASP A 1 104 ? -12.733 12.659 24.206 1.00 88.69 104 ASP A N 1
ATOM 797 C CA . ASP A 1 104 ? -13.905 13.429 23.775 1.00 88.69 104 ASP A CA 1
ATOM 798 C C . ASP A 1 104 ? -14.171 13.276 22.274 1.00 88.69 104 ASP A C 1
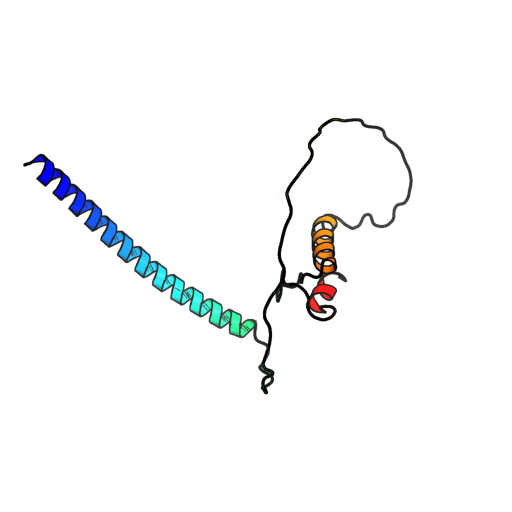ATOM 800 O O . ASP A 1 104 ? -15.314 13.100 21.845 1.00 88.69 104 ASP A O 1
ATOM 804 N N . ASN A 1 105 ? -13.113 13.262 21.458 1.00 89.38 105 ASN A N 1
ATOM 805 C CA . ASN A 1 105 ? -13.229 13.009 20.021 1.00 89.38 105 ASN A CA 1
ATOM 806 C C . ASN A 1 105 ? -13.769 11.601 19.723 1.00 89.38 105 ASN A C 1
ATOM 808 O O . ASN A 1 105 ? -14.614 11.430 18.841 1.00 89.38 105 ASN A O 1
ATOM 812 N N . LEU A 1 106 ? -13.315 10.588 20.468 1.00 90.56 106 LEU A N 1
ATOM 813 C CA . LEU A 1 106 ? -13.810 9.217 20.320 1.00 90.56 106 LEU A CA 1
ATOM 814 C C . LEU A 1 106 ? -15.245 9.076 20.836 1.00 90.56 106 LEU A C 1
ATOM 816 O O . LEU A 1 106 ? -16.070 8.434 20.184 1.00 90.56 106 LEU A O 1
ATOM 820 N N . ALA A 1 107 ? -15.574 9.722 21.954 1.00 91.06 107 ALA A N 1
ATOM 821 C CA . ALA A 1 107 ? -16.938 9.788 22.453 1.00 91.06 107 ALA A CA 1
ATOM 822 C C . ALA A 1 107 ? -17.860 10.419 21.403 1.00 91.06 107 ALA A C 1
ATOM 824 O O . ALA A 1 107 ? -18.915 9.863 21.101 1.00 91.06 107 ALA A O 1
ATOM 825 N N . ARG A 1 108 ? -17.451 11.524 20.773 1.00 92.06 108 ARG A N 1
ATOM 826 C CA . ARG A 1 108 ? -18.212 12.155 19.690 1.00 92.06 108 ARG A CA 1
ATOM 827 C C . ARG A 1 108 ? -18.460 11.195 18.527 1.00 92.06 108 ARG A C 1
ATOM 829 O O . ARG A 1 108 ? -19.604 11.040 18.111 1.00 92.06 108 ARG A O 1
ATOM 836 N N . LEU A 1 109 ? -17.420 10.510 18.056 1.00 92.38 109 LEU A N 1
ATOM 837 C CA . LEU A 1 109 ? -17.528 9.558 16.949 1.00 92.38 109 LEU A CA 1
ATOM 838 C C . LEU A 1 109 ? -18.490 8.396 17.284 1.00 92.38 109 LEU A C 1
ATOM 840 O O . LEU A 1 109 ? -19.280 7.979 16.437 1.00 92.38 109 LEU A O 1
ATOM 844 N N . TYR A 1 110 ? -18.495 7.934 18.540 1.00 92.50 110 TYR A N 1
ATOM 845 C CA . TYR A 1 110 ? -19.454 6.940 19.034 1.00 92.50 110 TYR A CA 1
ATOM 846 C C . TYR A 1 110 ? -20.909 7.435 19.000 1.00 92.50 110 TYR A C 1
ATOM 848 O O . TYR A 1 110 ? -21.799 6.707 18.550 1.00 92.50 110 TYR A O 1
ATOM 856 N N . HIS A 1 111 ? -21.156 8.676 19.433 1.00 90.25 111 HIS A N 1
ATOM 857 C CA . HIS A 1 111 ? -22.495 9.282 19.440 1.00 90.25 111 HIS A CA 1
ATOM 858 C C . HIS A 1 111 ? -22.992 9.662 18.038 1.00 90.25 111 HIS A C 1
ATOM 860 O O . HIS A 1 111 ? -24.195 9.639 17.791 1.00 90.25 111 HIS A O 1
ATOM 866 N N . GLU A 1 112 ? -22.084 9.938 17.100 1.00 93.50 112 GLU A N 1
ATOM 867 C CA . GLU A 1 112 ? -22.391 10.075 15.667 1.00 93.50 112 GLU A CA 1
ATOM 868 C C . GLU A 1 112 ? -22.785 8.732 15.020 1.00 93.50 112 GLU A C 1
ATOM 870 O O . GLU A 1 112 ? -23.227 8.693 13.872 1.00 93.50 112 GLU A O 1
ATOM 875 N N . GLY A 1 113 ? -22.683 7.631 15.771 1.00 91.88 113 GLY A N 1
ATOM 876 C CA . GLY A 1 113 ? -23.127 6.305 15.365 1.00 91.88 113 GLY A CA 1
ATOM 877 C C . GLY A 1 113 ? -22.014 5.436 14.795 1.00 91.88 113 GLY A C 1
ATOM 878 O O . GLY A 1 113 ? -22.315 4.387 14.236 1.00 91.88 113 GLY A O 1
ATOM 879 N N . PHE A 1 114 ? -20.744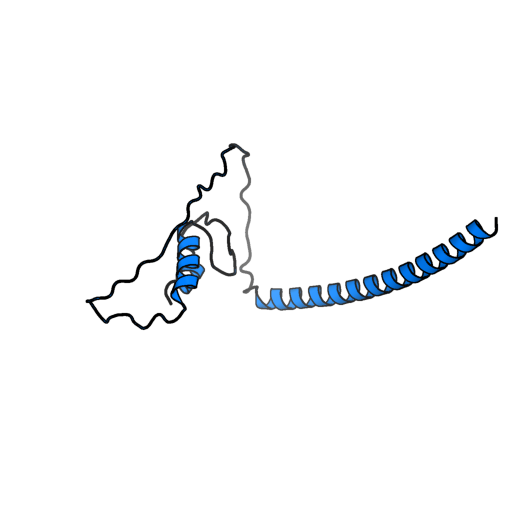 5.816 14.928 1.00 94.38 114 PHE A N 1
ATOM 880 C CA . PHE A 1 114 ? -19.626 5.021 14.430 1.00 94.38 114 PHE A CA 1
ATOM 881 C C . PHE A 1 114 ? -18.993 4.161 15.528 1.00 94.38 114 PHE A C 1
ATOM 883 O O . PHE A 1 114 ? -18.933 4.527 16.701 1.00 94.38 114 PHE A O 1
ATOM 890 N N . HIS A 1 115 ? -18.476 2.995 15.157 1.00 93.25 115 HIS A N 1
ATOM 891 C CA . HIS A 1 115 ? -17.697 2.174 16.077 1.00 93.25 115 HIS A CA 1
ATOM 892 C C . HIS A 1 115 ? -16.310 2.784 16.330 1.00 93.25 115 HIS A C 1
ATOM 894 O O . HIS A 1 115 ? -15.600 3.151 15.397 1.00 93.25 115 HIS A O 1
ATOM 900 N N . ILE A 1 116 ? -15.891 2.801 17.596 1.00 92.31 116 ILE A N 1
ATOM 901 C CA . ILE A 1 116 ? -14.536 3.194 18.030 1.00 92.31 116 ILE A CA 1
ATOM 902 C C . ILE A 1 116 ? -13.684 2.003 18.495 1.00 92.31 116 ILE A C 1
ATOM 904 O O . ILE A 1 116 ? -12.538 2.170 18.897 1.00 92.31 116 ILE A O 1
ATOM 908 N N . CYS A 1 117 ? -14.237 0.786 18.463 1.00 92.25 117 CYS A N 1
ATOM 909 C CA . CYS A 1 117 ? -13.499 -0.428 18.799 1.00 92.25 117 CYS A CA 1
ATOM 910 C C . CYS A 1 117 ? -12.600 -0.862 17.634 1.00 92.25 117 CYS A C 1
ATOM 912 O O . CYS A 1 117 ? -12.890 -0.598 16.469 1.00 92.25 117 CYS A O 1
ATOM 914 N N . ASN A 1 118 ? -11.536 -1.600 17.940 1.00 87.38 118 ASN A N 1
ATOM 915 C CA . ASN A 1 118 ? -10.617 -2.141 16.933 1.00 87.38 118 ASN A CA 1
ATOM 916 C C . ASN A 1 118 ? -11.284 -3.097 15.924 1.00 87.38 118 ASN A C 1
ATOM 918 O O . ASN A 1 118 ? -10.757 -3.284 14.832 1.00 87.38 118 ASN A O 1
ATOM 922 N N . VAL A 1 119 ? -12.428 -3.692 16.272 1.00 86.62 119 VAL A N 1
ATOM 923 C CA . VAL A 1 119 ? -13.129 -4.665 15.423 1.00 86.62 119 VAL A CA 1
ATOM 924 C C . VAL A 1 119 ? -13.829 -3.991 14.241 1.00 86.62 119 VAL A C 1
ATOM 926 O O . VAL A 1 119 ? -13.784 -4.512 13.131 1.00 86.62 119 VAL A O 1
ATOM 929 N N . TYR A 1 120 ? -14.442 -2.824 14.461 1.00 89.56 120 TYR A N 1
ATOM 930 C CA . TYR A 1 120 ? -15.283 -2.152 13.462 1.00 89.56 120 TYR A CA 1
ATOM 931 C C . TYR A 1 120 ? -14.981 -0.659 13.318 1.00 89.56 120 TYR A C 1
ATOM 933 O O . TYR A 1 120 ? -15.838 0.091 12.866 1.00 89.56 120 TYR A O 1
ATOM 941 N N . TYR A 1 121 ? -13.779 -0.210 13.683 1.00 92.19 121 TYR A N 1
ATOM 942 C CA . TYR A 1 121 ? -13.420 1.210 13.726 1.00 92.19 121 TYR A CA 1
ATOM 943 C C . TYR A 1 121 ? -13.914 1.996 12.494 1.00 92.19 121 TYR A C 1
ATOM 945 O O . TYR A 1 121 ? -13.644 1.614 11.352 1.00 92.19 121 TYR A O 1
ATOM 953 N N . GLY A 1 122 ? -14.675 3.068 12.731 1.00 88.88 122 GLY A N 1
ATOM 954 C CA . GLY A 1 122 ? -15.223 3.954 11.699 1.00 88.88 122 GLY A CA 1
ATOM 955 C C . GLY A 1 122 ? -16.416 3.410 10.901 1.00 88.88 122 GLY A C 1
ATOM 956 O O . GLY A 1 122 ? -16.891 4.099 10.002 1.00 88.88 122 GLY A O 1
ATOM 957 N N . HIS A 1 123 ? -16.924 2.208 11.194 1.00 92.00 123 HIS A N 1
ATOM 958 C CA . HIS A 1 123 ? -18.143 1.684 10.565 1.00 92.00 123 HIS A CA 1
ATOM 959 C C . HIS A 1 123 ? -19.393 2.215 11.266 1.00 92.00 123 HIS A C 1
ATOM 961 O O . HIS A 1 123 ? -19.396 2.375 12.488 1.00 92.00 123 HIS A O 1
ATOM 967 N N . LEU A 1 124 ? -20.462 2.450 10.499 1.00 91.62 124 LEU A N 1
ATOM 968 C CA . LEU A 1 124 ? -21.755 2.868 11.035 1.00 91.62 124 LEU A CA 1
ATOM 969 C C . LEU A 1 124 ? -22.413 1.713 11.800 1.00 91.62 124 LEU A C 1
ATOM 971 O O . LEU A 1 124 ? -22.523 0.599 11.286 1.00 91.62 124 LEU A O 1
ATOM 975 N N . ARG A 1 125 ? -22.887 1.992 13.011 1.00 89.50 125 ARG A N 1
ATOM 976 C CA . ARG A 1 125 ? -23.677 1.072 13.823 1.00 89.50 125 ARG A CA 1
ATOM 977 C C . ARG A 1 125 ? -25.056 0.913 13.200 1.00 89.50 125 ARG A C 1
ATOM 979 O O . ARG A 1 125 ? -25.851 1.849 13.186 1.00 89.50 125 ARG A O 1
ATOM 986 N N . THR A 1 126 ? -25.343 -0.282 12.703 1.00 83.88 126 THR A N 1
ATOM 987 C CA . THR A 1 126 ? -26.675 -0.640 12.199 1.00 83.88 126 THR A CA 1
ATOM 988 C C . THR A 1 126 ? -27.590 -1.165 13.305 1.00 83.88 126 THR A C 1
ATOM 990 O O . THR A 1 126 ? -28.806 -1.122 13.153 1.00 83.88 126 THR A O 1
ATOM 993 N N . GLU A 1 127 ? -27.027 -1.637 14.425 1.00 75.88 127 GLU A N 1
ATOM 994 C CA . GLU A 1 127 ? -27.757 -2.345 15.482 1.00 75.88 127 GLU A CA 1
ATOM 995 C C . GLU A 1 127 ? -27.137 -2.078 16.862 1.00 75.88 127 GLU A C 1
ATOM 997 O O . GLU A 1 127 ? -25.972 -2.404 17.067 1.00 75.88 127 GLU A O 1
ATOM 1002 N N . GLY A 1 128 ? -27.922 -1.537 17.807 1.00 81.81 128 GLY A N 1
ATOM 1003 C CA . GLY A 1 128 ? -27.664 -1.581 19.259 1.00 81.81 128 GLY A CA 1
ATOM 1004 C C . GLY A 1 128 ? -26.325 -1.021 19.767 1.00 81.81 128 GLY A C 1
ATOM 1005 O O . GLY A 1 128 ? -25.428 -0.655 19.007 1.00 81.81 128 GLY A O 1
ATOM 1006 N N . ASP A 1 129 ? -26.187 -0.866 21.085 1.00 86.56 129 ASP A N 1
ATOM 1007 C CA . ASP A 1 129 ? -24.938 -0.389 21.698 1.00 86.56 129 ASP A CA 1
ATOM 1008 C C . ASP A 1 129 ? -23.830 -1.443 21.628 1.00 86.56 129 ASP A C 1
ATOM 1010 O O . ASP A 1 129 ? -24.021 -2.615 21.953 1.00 86.56 129 ASP A O 1
ATOM 1014 N N . CYS A 1 130 ? -22.638 -1.022 21.200 1.00 89.06 130 CYS A N 1
ATOM 1015 C CA . CYS A 1 130 ? -21.490 -1.913 21.101 1.00 89.06 130 CYS A CA 1
ATOM 1016 C C . CYS A 1 130 ? -20.797 -2.010 22.464 1.00 89.06 130 CYS A C 1
ATOM 1018 O O . CYS A 1 130 ? -20.124 -1.069 22.888 1.00 89.06 130 CYS A O 1
ATOM 1020 N N . LEU A 1 131 ? -20.902 -3.169 23.123 1.00 90.06 131 LEU A N 1
ATOM 1021 C CA . LEU A 1 131 ? -20.287 -3.422 24.436 1.00 90.06 131 LEU A CA 1
ATOM 1022 C C . LEU A 1 131 ? -18.775 -3.134 24.460 1.00 90.06 131 LEU A C 1
ATOM 1024 O O . LEU A 1 131 ? -18.252 -2.638 25.455 1.00 90.06 131 LEU A O 1
ATOM 1028 N N . PHE A 1 132 ? -18.074 -3.382 23.348 1.00 90.44 132 PHE A N 1
ATOM 1029 C CA . PHE A 1 132 ? -16.644 -3.083 23.224 1.00 90.44 132 PHE A CA 1
ATOM 1030 C C . PHE A 1 132 ? -16.346 -1.581 23.172 1.00 90.44 132 PHE A C 1
ATOM 1032 O O . PHE A 1 132 ? -15.332 -1.145 23.707 1.00 90.44 132 PHE A O 1
ATOM 1039 N N . CYS A 1 133 ? -17.215 -0.781 22.548 1.00 92.06 133 CYS A N 1
ATOM 1040 C CA . CYS A 1 133 ? -17.078 0.675 22.551 1.00 92.06 133 CYS A CA 1
ATOM 1041 C C . CYS A 1 133 ? -17.378 1.251 23.940 1.00 92.06 133 CYS A C 1
ATOM 1043 O O . CYS A 1 133 ? -16.626 2.089 24.425 1.00 92.06 133 CYS A O 1
ATOM 1045 N N . LEU A 1 134 ? -18.422 0.752 24.610 1.00 89.44 134 LEU A N 1
ATOM 1046 C CA . LEU A 1 134 ? -18.784 1.179 25.966 1.00 89.44 134 LEU A CA 1
ATOM 1047 C C . LEU A 1 134 ? -17.686 0.863 26.989 1.00 89.44 134 LEU A C 1
ATOM 1049 O O . LEU A 1 134 ? -17.388 1.688 27.844 1.00 89.44 134 LEU A O 1
ATOM 1053 N N . SER A 1 135 ? -17.032 -0.297 26.873 1.00 87.69 135 SER A N 1
ATOM 1054 C CA . SER A 1 135 ? -15.899 -0.652 27.738 1.00 87.69 135 SER A CA 1
ATOM 1055 C C . SER A 1 135 ? -14.688 0.272 27.569 1.00 87.69 135 SER A C 1
ATOM 1057 O O . SER A 1 135 ? -13.854 0.325 28.470 1.00 87.69 135 SER A O 1
ATOM 1059 N N . PHE A 1 136 ? -14.556 0.948 26.424 1.00 85.69 136 PHE A N 1
ATOM 1060 C CA . PHE A 1 136 ? -13.503 1.935 26.200 1.00 85.69 136 PHE A CA 1
ATOM 1061 C C . PHE A 1 136 ? -13.861 3.292 26.819 1.00 85.69 136 PHE A C 1
ATOM 1063 O O . PHE A 1 136 ? -12.978 3.954 27.346 1.00 85.69 136 PHE A O 1
ATOM 1070 N N . LEU A 1 137 ? -15.145 3.671 26.778 1.00 86.44 137 LEU A N 1
ATOM 1071 C CA . LEU A 1 137 ? -15.636 4.966 27.265 1.00 86.44 137 LEU A CA 1
ATOM 1072 C C . LEU A 1 137 ? -15.895 5.017 28.779 1.00 86.44 137 LEU A C 1
ATOM 1074 O O . LEU A 1 137 ? -15.830 6.092 29.364 1.00 86.44 137 LEU A O 1
ATOM 1078 N N . ASN A 1 138 ? -16.194 3.881 29.414 1.00 80.00 138 ASN A N 1
ATOM 1079 C CA . ASN A 1 138 ? -16.588 3.810 30.828 1.00 80.00 138 ASN A CA 1
ATOM 1080 C C . ASN A 1 138 ? -15.437 3.380 31.756 1.00 80.00 138 ASN A C 1
ATOM 1082 O O . ASN A 1 138 ? -15.678 2.676 32.741 1.00 80.00 138 ASN A O 1
ATOM 1086 N N . LYS A 1 139 ? -14.191 3.704 31.399 1.00 65.12 139 LYS A N 1
ATOM 1087 C CA . LYS A 1 139 ? -13.003 3.266 32.138 1.00 65.12 139 LYS A CA 1
ATOM 1088 C C . LYS A 1 139 ? -12.551 4.271 33.188 1.00 65.12 139 LYS A C 1
ATOM 1090 O O . LYS A 1 139 ? -12.613 5.482 32.901 1.00 65.12 139 LYS A O 1
#